Protein AF-A0A7S3UI29-F1 (afdb_monomer_lite)

pLDDT: mean 78.2, std 22.88, range [35.81, 97.69]

Secondary structure (DSSP, 8-state):
------------------------------------SS------TT-HHHHTT-SSTHHHHHHHHHHHHHT--GGG--HHHHHHHHHHHHHHHHTT--HHHHHHHHHHHHHHHHHHHHHHGGG--HHHHHHHHHHHHHHHHHHH-

Foldseek 3Di:
DDDDDDDDDDPPDDPPDDDDDDDDDPDPPDPPPPPPLDDPCPPLPPDPVLVVLAPDPCLSVLLRVLCSLLVPDPQLADPVLSSVSRNLVVVVVVVVDDPVRLSVLSNQLSVVSNVCCVVCVVPDGSNRSSVSSSVSSVVSVVVVD

Sequence (145 aa):
PHLTSVFATVVMGADFSTEADPQAVETPACPVTVARSGETHVAFADNLALAATAHEPNDFLLASKFCAAAGLAEHQVDADGIKQLLKCIKMLRLCRYTAEDIMSMLNHAVAYMRQTLVKCGPGMAAQECMNTAILLIFVAHSYTQ

Organism: Oxyrrhis marina (NCBI:txid2969)

Radius of gyration: 17.77 Å; chains: 1; bounding box: 36×52×51 Å

Structure (mmCIF, N/CA/C/O backbone):
data_AF-A0A7S3UI29-F1
#
_entry.id   AF-A0A7S3UI29-F1
#
loop_
_atom_site.group_PDB
_atom_site.id
_atom_site.type_symbol
_atom_site.label_atom_id
_atom_site.label_alt_id
_atom_site.label_comp_id
_atom_site.label_asym_id
_atom_site.label_entity_id
_atom_site.label_seq_id
_atom_site.pdbx_PDB_ins_code
_atom_site.Cartn_x
_atom_site.Cartn_y
_atom_site.Cartn_z
_atom_site.occupancy
_atom_site.B_iso_or_equiv
_atom_site.auth_seq_id
_atom_site.auth_comp_id
_atom_site.auth_asym_id
_atom_site.auth_atom_id
_atom_site.pdbx_PDB_model_num
ATOM 1 N N . PRO A 1 1 ? 5.219 -37.581 -18.366 1.00 42.31 1 PRO A N 1
ATOM 2 C CA . PRO A 1 1 ? 5.999 -37.239 -17.153 1.00 42.31 1 PRO A CA 1
ATOM 3 C C . PRO A 1 1 ? 5.417 -35.986 -16.480 1.00 42.31 1 PRO A C 1
ATOM 5 O O . PRO A 1 1 ? 5.713 -34.862 -16.867 1.00 42.31 1 PRO A O 1
ATOM 8 N N . HIS A 1 2 ? 4.490 -36.223 -15.552 1.00 39.44 2 HIS A N 1
ATOM 9 C CA . HIS A 1 2 ? 3.767 -35.214 -14.783 1.00 39.44 2 HIS A CA 1
ATOM 10 C C . HIS A 1 2 ? 4.662 -34.601 -13.700 1.00 39.44 2 HIS A C 1
ATOM 12 O O . HIS A 1 2 ? 5.254 -35.343 -12.923 1.00 39.44 2 HIS A O 1
ATOM 18 N N . LEU A 1 3 ? 4.699 -33.271 -13.605 1.00 41.25 3 LEU A N 1
ATOM 19 C CA . LEU A 1 3 ? 5.147 -32.562 -12.406 1.00 41.25 3 LEU A CA 1
ATOM 20 C C . LEU A 1 3 ? 4.090 -31.519 -12.041 1.00 41.25 3 LEU A C 1
ATOM 22 O O . LEU A 1 3 ? 4.030 -30.422 -12.586 1.00 41.25 3 LEU A O 1
ATOM 26 N N . THR A 1 4 ? 3.209 -31.928 -11.136 1.00 44.62 4 THR A N 1
ATOM 27 C CA . THR A 1 4 ? 2.335 -31.074 -10.335 1.00 44.62 4 THR A CA 1
ATOM 28 C C . THR A 1 4 ? 3.190 -30.305 -9.329 1.00 44.62 4 THR A C 1
ATOM 30 O O . THR A 1 4 ? 3.803 -3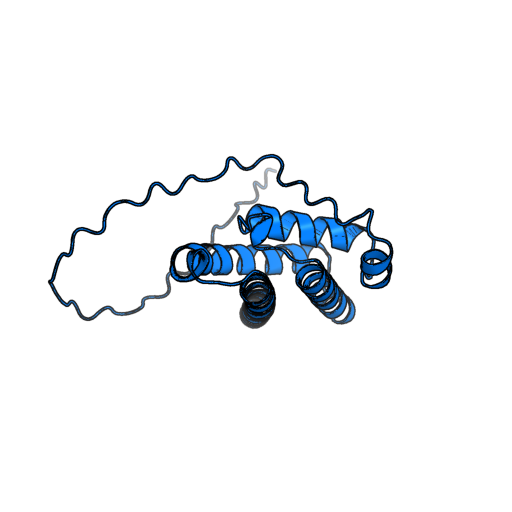0.914 -8.454 1.00 44.62 4 THR A O 1
ATOM 33 N N . SER A 1 5 ? 3.238 -28.979 -9.464 1.00 43.94 5 SER A N 1
ATOM 34 C CA . SER A 1 5 ? 3.852 -28.086 -8.480 1.00 43.94 5 SER A CA 1
ATOM 35 C C . SER A 1 5 ? 2.897 -27.901 -7.301 1.00 43.94 5 SER A C 1
ATOM 37 O O . SER A 1 5 ? 1.762 -27.452 -7.468 1.00 43.94 5 SER A O 1
ATOM 39 N N . VAL A 1 6 ? 3.349 -28.316 -6.122 1.00 47.16 6 VAL A N 1
ATOM 40 C CA . VAL A 1 6 ? 2.644 -28.206 -4.846 1.00 47.16 6 VAL A CA 1
ATOM 41 C C . VAL A 1 6 ? 2.882 -26.801 -4.294 1.00 47.16 6 VAL A C 1
ATOM 43 O O . VAL A 1 6 ? 4.013 -26.433 -3.993 1.00 47.16 6 VAL A O 1
ATOM 46 N N . PHE A 1 7 ? 1.809 -26.024 -4.145 1.00 38.03 7 PHE A N 1
ATOM 47 C CA . PHE A 1 7 ? 1.806 -24.808 -3.334 1.00 38.03 7 PHE A CA 1
ATOM 48 C C . PHE A 1 7 ? 2.010 -25.197 -1.865 1.00 38.03 7 PHE A C 1
ATOM 50 O O . PHE A 1 7 ? 1.138 -25.812 -1.252 1.00 38.03 7 PHE A O 1
ATOM 57 N N . ALA A 1 8 ? 3.162 -24.845 -1.299 1.00 38.50 8 ALA A N 1
ATOM 58 C CA . ALA A 1 8 ? 3.413 -24.954 0.129 1.00 38.50 8 ALA A CA 1
ATOM 59 C C . ALA A 1 8 ? 2.917 -23.674 0.816 1.00 38.50 8 ALA A C 1
ATOM 61 O O . ALA A 1 8 ? 3.512 -22.606 0.692 1.00 38.50 8 ALA A O 1
ATOM 62 N N . THR A 1 9 ? 1.802 -23.779 1.536 1.00 42.53 9 THR A N 1
ATOM 63 C CA . THR A 1 9 ? 1.361 -22.765 2.494 1.00 42.53 9 THR A CA 1
ATOM 64 C C . THR A 1 9 ? 2.275 -22.833 3.716 1.00 42.53 9 THR A C 1
ATOM 66 O O . THR A 1 9 ? 2.132 -23.721 4.552 1.00 42.53 9 THR A O 1
ATOM 69 N N . VAL A 1 10 ? 3.225 -21.905 3.828 1.00 41.97 10 VAL A N 1
ATOM 70 C CA . VAL A 1 10 ? 3.995 -21.712 5.063 1.00 41.97 10 VAL A CA 1
ATOM 71 C C . VAL A 1 10 ? 3.173 -20.826 5.997 1.00 41.97 10 VAL A C 1
ATOM 73 O O . VAL A 1 10 ? 3.179 -19.602 5.897 1.00 41.97 10 VAL A O 1
ATOM 76 N N . VAL A 1 11 ? 2.434 -21.465 6.904 1.00 43.53 11 VAL A N 1
ATOM 77 C CA . VAL A 1 11 ? 1.957 -20.836 8.138 1.00 43.53 11 VAL A CA 1
ATOM 78 C C . VAL A 1 11 ? 3.120 -20.909 9.126 1.00 43.53 11 VAL A C 1
ATOM 80 O O . VAL A 1 11 ? 3.337 -21.946 9.748 1.00 43.53 11 VAL A O 1
ATOM 83 N N . MET A 1 12 ? 3.908 -19.839 9.247 1.00 41.28 12 MET A N 1
ATOM 84 C CA . MET A 1 12 ? 4.799 -19.694 10.399 1.00 41.28 12 MET A CA 1
ATOM 85 C C . MET A 1 12 ? 3.942 -19.356 11.619 1.00 41.28 12 MET A C 1
ATOM 87 O O . MET A 1 12 ? 3.498 -18.222 11.793 1.00 41.28 12 MET A O 1
ATOM 91 N N . GLY A 1 13 ? 3.687 -20.374 12.441 1.00 37.44 13 GLY A N 1
ATOM 92 C CA . GLY A 1 13 ? 3.272 -20.197 13.824 1.00 37.44 13 GLY A CA 1
ATOM 93 C C . GLY A 1 13 ? 4.438 -19.610 14.611 1.00 37.44 13 GLY A C 1
ATOM 94 O O . GLY A 1 13 ? 5.470 -20.255 14.771 1.00 37.44 13 GLY A O 1
ATOM 95 N N . ALA A 1 14 ? 4.288 -18.367 15.057 1.00 42.44 14 ALA A N 1
ATOM 96 C CA . ALA A 1 14 ? 5.113 -17.822 16.119 1.00 42.44 14 ALA A CA 1
ATOM 97 C C . ALA A 1 14 ? 4.481 -18.256 17.446 1.00 42.44 14 ALA A C 1
ATOM 99 O O . ALA A 1 14 ? 3.420 -17.755 17.823 1.00 42.44 14 ALA A O 1
ATOM 100 N N . ASP A 1 15 ? 5.122 -19.208 18.121 1.00 37.75 15 ASP A N 1
ATOM 101 C CA . ASP A 1 15 ? 4.802 -19.604 19.489 1.00 37.75 15 ASP A CA 1
ATOM 102 C C . ASP A 1 15 ? 5.112 -18.435 20.431 1.00 37.75 15 ASP A C 1
ATOM 104 O O . ASP A 1 15 ? 6.235 -18.247 20.900 1.00 37.75 15 ASP A O 1
ATOM 108 N N . PHE A 1 16 ? 4.100 -17.606 20.680 1.00 38.97 16 PHE A N 1
ATOM 109 C CA . PHE A 1 16 ? 4.112 -16.630 21.759 1.00 38.97 16 PHE A CA 1
ATOM 110 C C . PHE A 1 16 ? 3.535 -17.311 23.004 1.00 38.97 16 PHE A C 1
ATOM 112 O O . PHE A 1 16 ? 2.317 -17.394 23.180 1.00 38.97 16 PHE A O 1
ATOM 119 N N . SER A 1 17 ? 4.421 -17.859 23.841 1.00 40.66 17 SER A N 1
ATOM 120 C CA . SER A 1 17 ? 4.074 -18.456 25.133 1.00 40.66 17 SER A CA 1
ATOM 121 C C . SER A 1 17 ? 3.204 -17.497 25.942 1.00 40.66 17 SER A C 1
ATOM 123 O O . SER A 1 17 ? 3.646 -16.429 26.358 1.00 40.66 17 SER A O 1
ATOM 125 N N . THR A 1 18 ? 1.945 -17.884 26.127 1.00 40.94 18 THR A N 1
ATOM 126 C CA . THR A 1 18 ? 0.947 -17.135 26.887 1.00 40.94 18 THR A CA 1
ATOM 127 C C . THR A 1 18 ? 0.897 -17.735 28.291 1.00 40.94 18 THR A C 1
ATOM 129 O O . THR A 1 18 ? 0.425 -18.859 28.461 1.00 40.94 18 THR A O 1
ATOM 132 N N . GLU A 1 19 ? 1.411 -17.020 29.295 1.00 47.53 19 GLU A N 1
ATOM 133 C CA . GLU A 1 19 ? 1.024 -17.280 30.685 1.00 47.53 19 GLU A CA 1
ATOM 134 C C . GLU A 1 19 ? -0.473 -16.974 30.820 1.00 47.53 19 GLU A C 1
ATOM 136 O O . GLU A 1 19 ? -0.955 -15.917 30.414 1.00 47.53 19 GLU A O 1
ATOM 141 N N . ALA A 1 20 ? -1.214 -17.966 31.305 1.00 45.88 20 ALA A N 1
ATOM 142 C CA . ALA A 1 20 ? -2.663 -17.963 31.375 1.00 45.88 20 ALA A CA 1
ATOM 143 C C . ALA A 1 20 ? -3.161 -17.107 32.548 1.00 45.88 20 ALA A C 1
ATOM 145 O O . ALA A 1 20 ? -2.876 -17.418 33.702 1.00 45.88 20 ALA A O 1
ATOM 146 N N . ASP A 1 21 ? -3.974 -16.095 32.245 1.00 50.94 21 ASP A N 1
ATOM 147 C CA . ASP A 1 21 ? -4.808 -15.385 33.218 1.00 50.94 21 ASP A CA 1
ATOM 148 C C . ASP A 1 21 ? -6.293 -15.698 32.924 1.00 50.94 21 ASP A C 1
ATOM 150 O O . ASP A 1 21 ? -6.770 -15.407 31.819 1.00 50.94 21 ASP A O 1
ATOM 154 N N . PRO A 1 22 ? -7.045 -16.358 33.831 1.00 60.56 22 PRO A N 1
ATOM 155 C CA . PRO A 1 22 ? -8.418 -16.767 33.579 1.00 60.56 22 PRO A CA 1
ATOM 156 C C . PRO A 1 22 ? -9.406 -15.707 34.084 1.00 60.56 22 PRO A C 1
ATOM 158 O O . PRO A 1 22 ? -9.969 -15.806 35.176 1.00 60.56 22 PRO A O 1
ATOM 161 N N . GLN A 1 23 ? -9.688 -14.715 33.244 1.00 45.62 23 GLN A N 1
ATOM 162 C CA . GLN A 1 23 ? -10.901 -13.899 33.342 1.00 45.62 23 GLN A CA 1
ATOM 163 C C . GLN A 1 23 ? -11.530 -13.812 31.948 1.00 45.62 23 GLN A C 1
ATOM 165 O O . GLN A 1 23 ? -11.183 -12.970 31.123 1.00 45.62 23 GLN A O 1
ATOM 170 N N . ALA A 1 24 ? -12.447 -14.742 31.679 1.00 47.94 24 ALA A N 1
ATOM 171 C CA . ALA A 1 24 ? -13.279 -14.753 30.487 1.00 47.94 24 ALA A CA 1
ATOM 172 C C . ALA A 1 24 ? -14.239 -13.553 30.516 1.00 47.94 24 ALA A C 1
ATOM 174 O O . ALA A 1 24 ? -15.336 -13.626 31.065 1.00 47.94 24 ALA A O 1
ATOM 175 N N . VAL A 1 25 ? -13.809 -12.438 29.928 1.00 55.88 25 VAL A N 1
ATOM 176 C CA . VAL A 1 25 ? -14.707 -11.367 29.495 1.00 55.88 25 VAL A CA 1
ATOM 177 C C . VAL A 1 25 ? -15.224 -11.767 28.120 1.00 55.88 25 VAL A C 1
ATOM 179 O O . VAL A 1 25 ? -14.474 -11.766 27.142 1.00 55.88 25 VAL A O 1
ATOM 182 N N . GLU A 1 26 ? -16.501 -12.147 28.058 1.00 46.00 26 GLU A N 1
ATOM 183 C CA . GLU A 1 26 ? -17.238 -12.307 26.806 1.00 46.00 26 GLU A CA 1
ATOM 184 C C . GLU A 1 26 ? -17.121 -11.003 26.011 1.00 46.00 26 GLU A C 1
ATOM 186 O O . GLU A 1 26 ? -17.729 -9.980 26.328 1.00 46.00 26 GLU A O 1
ATOM 191 N N . THR A 1 27 ? -16.265 -11.021 24.995 1.00 51.34 27 THR A N 1
ATOM 192 C CA . THR A 1 27 ? -16.125 -9.915 24.059 1.00 51.34 27 THR A CA 1
ATOM 193 C C . THR A 1 27 ? -17.329 -9.972 23.122 1.00 51.34 27 THR A C 1
ATOM 195 O O . THR A 1 27 ? -17.573 -11.019 22.516 1.00 51.34 27 THR A O 1
ATOM 198 N N . PRO A 1 28 ? -18.115 -8.889 22.988 1.00 45.84 28 PRO A N 1
ATOM 199 C CA . PRO A 1 28 ? -19.214 -8.870 22.041 1.00 45.84 28 PRO A CA 1
ATOM 200 C C . PRO A 1 28 ? -18.630 -9.069 20.646 1.00 45.84 28 PRO A C 1
ATOM 202 O O . PRO A 1 28 ? -17.738 -8.332 20.223 1.00 45.84 28 PRO A O 1
ATOM 205 N N . ALA A 1 29 ? -19.118 -10.097 19.954 1.00 43.44 29 ALA A N 1
ATOM 206 C CA . ALA A 1 29 ? -18.797 -10.369 18.567 1.00 43.44 29 ALA A CA 1
ATOM 207 C C . ALA A 1 29 ? -19.176 -9.140 17.733 1.00 43.44 29 ALA A C 1
ATOM 209 O O . ALA A 1 29 ? -20.326 -8.974 17.329 1.00 43.44 29 ALA A O 1
ATOM 210 N N . CYS A 1 30 ? -18.210 -8.248 17.502 1.00 35.81 30 CYS A N 1
ATOM 211 C CA . CYS A 1 30 ? -18.352 -7.216 16.494 1.00 35.81 30 CYS A CA 1
ATOM 212 C C . CYS A 1 30 ? -18.624 -7.941 15.174 1.00 35.81 30 CYS A C 1
ATOM 214 O O . CYS A 1 30 ? -17.829 -8.810 14.795 1.00 35.81 30 CYS A O 1
ATOM 216 N N . PRO A 1 31 ? -19.721 -7.624 14.467 1.00 41.16 31 PRO A N 1
ATOM 217 C CA . PRO A 1 31 ? -19.909 -8.119 13.122 1.00 41.16 31 PRO A CA 1
ATOM 218 C C . PRO A 1 31 ? -18.786 -7.514 12.284 1.00 41.16 31 PRO A C 1
ATOM 220 O O . PRO A 1 31 ? -18.836 -6.353 11.880 1.00 41.16 31 PRO A O 1
ATOM 223 N N . VAL A 1 32 ? -17.729 -8.295 12.062 1.00 47.91 32 VAL A N 1
ATOM 224 C CA . VAL A 1 32 ? -16.744 -8.007 11.030 1.00 47.91 32 VAL A CA 1
ATOM 225 C C . VAL A 1 32 ? -17.507 -8.171 9.728 1.00 47.91 32 VAL A C 1
ATOM 227 O O . VAL A 1 32 ? -17.617 -9.267 9.178 1.00 47.91 32 VAL A O 1
ATOM 230 N N . THR A 1 33 ? -18.106 -7.077 9.267 1.00 43.03 33 THR A N 1
ATOM 231 C CA . THR A 1 33 ? -18.593 -6.950 7.903 1.00 43.03 33 THR A CA 1
ATOM 232 C C . THR A 1 33 ? -17.354 -7.046 7.030 1.00 43.03 33 THR A C 1
ATOM 234 O O . THR A 1 33 ? -16.683 -6.055 6.756 1.00 43.03 33 THR A O 1
ATOM 237 N N . VAL A 1 34 ? -16.992 -8.276 6.667 1.00 46.38 34 VAL A N 1
ATOM 238 C CA . VAL A 1 34 ? -16.019 -8.557 5.622 1.00 46.38 34 VAL A CA 1
ATOM 239 C C . VAL A 1 34 ? -16.628 -7.949 4.368 1.00 46.38 34 VAL A C 1
ATOM 241 O O . VAL A 1 34 ? -17.508 -8.546 3.747 1.00 46.38 34 VAL A O 1
ATOM 244 N N . ALA A 1 35 ? -16.236 -6.711 4.062 1.00 40.97 35 ALA A N 1
ATOM 245 C CA . ALA A 1 35 ? -16.589 -6.058 2.819 1.00 40.97 35 ALA A CA 1
ATOM 246 C C . ALA A 1 35 ? -16.240 -7.047 1.706 1.00 40.97 35 ALA A C 1
ATOM 248 O O . ALA A 1 35 ? -15.104 -7.526 1.620 1.00 40.97 35 ALA A O 1
ATOM 249 N N . ARG A 1 36 ? -17.260 -7.457 0.945 1.00 42.78 36 ARG A N 1
ATOM 250 C CA . ARG A 1 36 ? -17.093 -8.382 -0.172 1.00 42.78 36 ARG A CA 1
ATOM 251 C C . ARG A 1 36 ? -15.967 -7.838 -1.042 1.00 42.78 36 ARG A C 1
ATOM 253 O O . ARG A 1 36 ? -16.029 -6.705 -1.497 1.00 42.78 36 ARG A O 1
ATOM 260 N N . SER A 1 37 ? -14.932 -8.655 -1.211 1.00 42.50 37 SER A N 1
ATOM 261 C CA . SER A 1 37 ? -13.820 -8.408 -2.119 1.00 42.50 37 SER A CA 1
ATOM 262 C C . SER A 1 37 ? -14.387 -8.224 -3.524 1.00 42.50 37 SER A C 1
ATOM 264 O O . SER A 1 37 ? -14.788 -9.183 -4.177 1.00 42.50 37 SER A O 1
ATOM 266 N N . GLY A 1 38 ? -14.521 -6.973 -3.935 1.00 41.59 38 GLY A N 1
ATOM 267 C CA . GLY A 1 38 ? -15.100 -6.600 -5.210 1.00 41.59 38 GLY A CA 1
ATOM 268 C C . GLY A 1 38 ? -15.412 -5.118 -5.176 1.00 41.59 38 GLY A C 1
ATOM 269 O O . GLY A 1 38 ? -16.394 -4.721 -4.571 1.00 41.59 38 GLY A O 1
ATOM 270 N N . GLU A 1 39 ? -14.561 -4.327 -5.825 1.00 41.31 39 GLU A N 1
ATOM 271 C CA . GLU A 1 39 ? -14.843 -2.935 -6.202 1.00 41.31 39 GLU A CA 1
ATOM 272 C C . GLU A 1 39 ? -14.653 -1.854 -5.122 1.00 41.31 39 GLU A C 1
ATOM 274 O O . GLU A 1 39 ? -15.454 -0.938 -5.004 1.00 41.31 39 GLU A O 1
ATOM 279 N N . THR A 1 40 ? -13.518 -1.838 -4.418 1.00 45.00 40 THR A N 1
ATOM 280 C CA . THR A 1 40 ? -12.934 -0.551 -3.979 1.00 45.00 40 THR A CA 1
ATOM 281 C C . THR A 1 40 ? -11.899 -0.107 -5.007 1.00 45.00 40 THR A C 1
ATOM 283 O O . THR A 1 40 ? -10.686 -0.160 -4.804 1.00 45.00 40 THR A O 1
ATOM 286 N N . HIS A 1 41 ? -12.394 0.287 -6.183 1.00 50.97 41 HIS A N 1
ATOM 287 C CA . HIS A 1 41 ? -11.583 0.935 -7.211 1.00 50.97 41 HIS A CA 1
ATOM 288 C C . HIS A 1 41 ? -11.302 2.369 -6.758 1.00 50.97 41 HIS A C 1
ATOM 290 O O . HIS A 1 41 ? -11.948 3.318 -7.193 1.00 50.97 41 HIS A O 1
ATOM 296 N N . VAL A 1 42 ? -10.337 2.545 -5.857 1.00 58.72 42 VAL A N 1
ATOM 297 C CA . VAL A 1 42 ? -9.838 3.887 -5.573 1.00 58.72 42 VAL A CA 1
ATOM 298 C C . VAL A 1 42 ? -9.064 4.328 -6.818 1.00 58.72 42 VAL A C 1
ATOM 300 O O . VAL A 1 42 ? -7.962 3.849 -7.099 1.00 58.72 42 VAL A O 1
ATOM 303 N N . ALA A 1 43 ? -9.705 5.142 -7.656 1.00 59.31 43 ALA A N 1
ATOM 304 C CA . ALA A 1 43 ? -9.175 5.573 -8.943 1.00 59.31 43 ALA A CA 1
ATOM 305 C C . ALA A 1 43 ? -8.056 6.609 -8.736 1.00 59.31 43 ALA A C 1
ATOM 307 O O . ALA A 1 43 ? -8.250 7.814 -8.854 1.00 59.31 43 ALA A O 1
ATOM 308 N N . PHE A 1 44 ? -6.858 6.133 -8.393 1.00 66.12 44 PHE A N 1
ATOM 309 C CA . PHE A 1 44 ? -5.673 6.980 -8.211 1.00 66.12 44 PHE A CA 1
ATOM 310 C C . PHE A 1 44 ? -5.057 7.453 -9.532 1.00 66.12 44 PHE A C 1
ATOM 312 O O . PHE A 1 44 ? -4.295 8.418 -9.546 1.00 66.12 44 PHE A O 1
ATOM 319 N N . ALA A 1 45 ? -5.353 6.744 -10.625 1.00 60.47 45 ALA A N 1
ATOM 320 C CA . ALA A 1 45 ? -4.691 6.910 -11.915 1.00 60.47 45 ALA A CA 1
ATOM 321 C C . ALA A 1 45 ? -4.961 8.278 -12.565 1.00 60.47 45 ALA A C 1
ATOM 323 O O . ALA A 1 45 ? -4.097 8.790 -13.271 1.00 60.47 45 ALA A O 1
ATOM 324 N N . ASP A 1 46 ? -6.107 8.899 -12.274 1.00 66.06 46 ASP A N 1
ATOM 325 C CA . ASP A 1 46 ? -6.486 10.190 -12.861 1.00 66.06 46 ASP A CA 1
ATOM 326 C C . ASP A 1 46 ? -5.811 11.386 -12.165 1.00 66.06 46 ASP A C 1
ATOM 328 O O . ASP A 1 46 ? -5.886 12.525 -12.634 1.00 66.06 46 ASP A O 1
ATOM 332 N N . ASN A 1 47 ? -5.110 11.159 -11.047 1.00 77.62 47 ASN A N 1
ATOM 333 C CA . ASN A 1 47 ? -4.438 12.226 -10.320 1.00 77.62 47 ASN A CA 1
ATOM 334 C C . ASN A 1 47 ? -3.029 12.472 -10.884 1.00 77.62 47 ASN A C 1
ATOM 336 O O . ASN A 1 47 ? -2.056 11.801 -10.529 1.00 77.62 47 ASN A O 1
ATOM 340 N N . LEU A 1 48 ? -2.911 13.497 -11.732 1.00 72.38 48 LEU A N 1
ATOM 341 C CA . LEU A 1 48 ? -1.658 13.884 -12.390 1.00 72.38 48 LEU A CA 1
ATOM 342 C C . LEU A 1 48 ? -0.498 14.126 -11.402 1.00 72.38 48 LEU A C 1
ATOM 344 O O . LEU A 1 48 ? 0.657 13.832 -11.712 1.00 72.38 48 LEU A O 1
ATOM 348 N N . ALA A 1 49 ? -0.784 14.622 -10.192 1.00 81.38 49 ALA A N 1
ATOM 349 C CA . ALA A 1 49 ? 0.244 14.851 -9.175 1.00 81.38 49 ALA A CA 1
ATOM 350 C C . ALA A 1 49 ? 0.784 13.536 -8.581 1.00 81.38 49 ALA A C 1
ATOM 352 O O . ALA A 1 49 ? 1.965 13.448 -8.229 1.00 81.38 49 ALA A O 1
ATOM 353 N N . LEU A 1 50 ? -0.054 12.497 -8.505 1.00 83.81 50 LEU A N 1
ATOM 354 C CA . LEU A 1 50 ? 0.375 11.154 -8.114 1.00 83.81 50 LEU A CA 1
ATOM 355 C C . LEU A 1 50 ? 1.150 10.468 -9.243 1.00 83.81 50 LEU A C 1
ATOM 357 O O . LEU A 1 50 ? 2.128 9.775 -8.957 1.00 83.81 50 LEU A O 1
ATOM 361 N N . ALA A 1 51 ? 0.785 10.710 -10.508 1.00 82.62 51 ALA A N 1
ATOM 362 C CA . ALA A 1 51 ? 1.468 10.146 -11.681 1.00 82.62 51 ALA A CA 1
ATOM 363 C C . ALA A 1 51 ? 2.974 10.452 -11.693 1.00 82.62 51 ALA A C 1
ATOM 365 O O . ALA A 1 51 ? 3.777 9.565 -11.965 1.00 82.62 51 ALA A O 1
ATOM 366 N N . ALA A 1 52 ? 3.372 11.664 -11.292 1.00 88.62 52 ALA A N 1
ATOM 367 C CA . ALA A 1 52 ? 4.783 12.051 -11.178 1.00 88.62 52 ALA A CA 1
ATOM 368 C C . ALA A 1 52 ? 5.564 11.287 -10.083 1.00 88.62 52 ALA A C 1
ATOM 370 O O . ALA A 1 52 ? 6.797 11.314 -10.051 1.00 88.62 52 ALA A O 1
ATOM 371 N N . THR A 1 53 ? 4.859 10.636 -9.155 1.00 90.31 53 THR A N 1
ATOM 372 C CA . THR A 1 53 ? 5.459 9.925 -8.017 1.00 90.31 53 THR A CA 1
ATOM 373 C C . THR A 1 53 ? 5.733 8.454 -8.333 1.00 90.31 53 THR A C 1
ATOM 375 O O . THR A 1 53 ? 6.706 7.899 -7.814 1.00 90.31 53 THR A O 1
ATOM 378 N N . ALA A 1 54 ? 4.924 7.841 -9.199 1.00 90.69 54 ALA A N 1
ATOM 379 C CA . ALA A 1 54 ? 5.121 6.471 -9.660 1.00 90.69 54 ALA A CA 1
ATOM 380 C C . ALA A 1 54 ? 6.412 6.332 -10.488 1.00 90.69 54 ALA A C 1
ATOM 382 O O . ALA A 1 54 ? 6.857 7.277 -11.145 1.00 90.69 54 ALA A O 1
ATOM 383 N N . HIS A 1 55 ? 7.045 5.160 -10.433 1.00 92.25 55 HIS A N 1
ATOM 384 C CA . HIS A 1 55 ? 8.172 4.833 -11.309 1.00 92.25 55 HIS A CA 1
ATOM 385 C C . HIS A 1 55 ? 7.677 4.246 -12.632 1.00 92.25 55 HIS A C 1
ATOM 387 O O . HIS A 1 55 ? 8.172 4.612 -13.695 1.00 92.25 55 HIS A O 1
ATOM 393 N N . GLU A 1 56 ? 6.673 3.375 -12.551 1.00 92.50 56 GLU A N 1
ATOM 394 C CA . GLU A 1 56 ? 6.003 2.748 -13.686 1.00 92.50 56 GLU A CA 1
ATOM 395 C C . GLU A 1 56 ? 4.476 2.856 -13.547 1.00 92.50 56 GLU A C 1
ATOM 397 O O . GLU A 1 56 ? 3.960 2.871 -12.428 1.00 92.50 56 GLU A O 1
ATOM 402 N N . PRO A 1 57 ? 3.713 2.830 -14.657 1.00 89.00 57 PRO A N 1
ATOM 403 C CA . PRO A 1 57 ? 2.247 2.828 -14.606 1.00 89.00 57 PRO A CA 1
ATOM 404 C C . PRO A 1 57 ? 1.666 1.677 -13.771 1.00 89.00 57 PRO A C 1
ATOM 406 O O . PRO A 1 57 ? 0.624 1.825 -13.136 1.00 89.00 57 PRO A O 1
ATOM 409 N N . ASN A 1 58 ? 2.363 0.536 -13.730 1.00 92.56 58 ASN A N 1
ATOM 410 C CA . ASN A 1 58 ? 1.951 -0.637 -12.961 1.00 92.56 58 ASN A CA 1
ATOM 411 C C . ASN A 1 58 ? 2.014 -0.416 -11.433 1.00 92.56 58 ASN A C 1
ATOM 413 O O . ASN A 1 58 ? 1.393 -1.161 -10.678 1.00 92.56 58 ASN A O 1
ATOM 417 N N . ASP A 1 59 ? 2.707 0.621 -10.952 1.00 94.06 59 ASP A N 1
ATOM 418 C CA . ASP A 1 59 ? 2.802 0.918 -9.514 1.00 94.06 59 ASP A CA 1
ATOM 419 C C . ASP A 1 59 ? 1.449 1.312 -8.923 1.00 94.06 59 ASP A C 1
ATOM 421 O O . ASP A 1 59 ? 1.140 0.960 -7.785 1.00 94.06 59 ASP A O 1
ATOM 425 N N . PHE A 1 60 ? 0.603 1.970 -9.719 1.00 92.94 60 PHE A N 1
ATOM 426 C CA . PHE A 1 60 ? -0.775 2.270 -9.335 1.00 92.94 60 PHE A CA 1
ATOM 427 C C . PHE A 1 60 ? -1.602 1.008 -9.137 1.00 92.94 60 PHE A C 1
ATOM 429 O O . PHE A 1 60 ? -2.397 0.933 -8.201 1.00 92.94 60 PHE A O 1
ATOM 436 N N . LEU A 1 61 ? -1.393 0.001 -9.989 1.00 93.12 61 LEU A N 1
ATOM 437 C CA . LEU A 1 61 ? -2.078 -1.278 -9.862 1.00 93.12 61 LEU A CA 1
ATOM 438 C C . LEU A 1 61 ? -1.617 -2.019 -8.604 1.00 93.12 61 LEU A C 1
ATOM 440 O O . LEU A 1 61 ? -2.451 -2.579 -7.897 1.00 93.12 61 LEU A O 1
ATOM 444 N N . LEU A 1 62 ? -0.317 -1.997 -8.297 1.00 94.94 62 LEU A N 1
ATOM 445 C CA . LEU A 1 62 ? 0.222 -2.579 -7.064 1.00 94.94 62 LEU A CA 1
ATOM 446 C C . LEU A 1 62 ? -0.337 -1.882 -5.816 1.00 94.94 62 LEU A C 1
ATOM 448 O O . LEU A 1 62 ? -0.816 -2.560 -4.908 1.00 94.94 62 LEU A O 1
ATOM 452 N N . ALA A 1 63 ? -0.342 -0.546 -5.794 1.00 95.00 63 ALA A N 1
ATOM 453 C CA . ALA A 1 63 ? -0.896 0.238 -4.690 1.00 95.00 63 ALA A CA 1
ATOM 454 C C . ALA A 1 63 ? -2.402 -0.017 -4.502 1.00 95.00 63 ALA A C 1
ATOM 456 O O . ALA A 1 63 ? -2.852 -0.280 -3.388 1.00 95.00 63 ALA A O 1
ATOM 457 N N . SER A 1 64 ? -3.176 -0.015 -5.592 1.00 93.12 64 SER A N 1
ATOM 458 C CA . SER A 1 64 ? -4.615 -0.300 -5.561 1.00 93.12 64 SER A CA 1
ATOM 459 C C . SER A 1 64 ? -4.908 -1.714 -5.052 1.00 93.12 64 SER A C 1
ATOM 461 O O . SER A 1 64 ? -5.723 -1.883 -4.142 1.00 93.12 64 SER A O 1
ATOM 463 N N . LYS A 1 65 ? -4.192 -2.727 -5.564 1.00 94.25 65 LYS A N 1
ATOM 464 C CA . LYS A 1 65 ? -4.313 -4.115 -5.094 1.00 94.25 65 LYS A CA 1
ATOM 465 C C . LYS A 1 65 ? -3.977 -4.244 -3.613 1.00 94.25 65 LYS A C 1
ATOM 467 O O . LYS A 1 65 ? -4.691 -4.944 -2.903 1.00 94.25 65 LYS A O 1
ATOM 472 N N . PHE A 1 66 ? -2.931 -3.564 -3.149 1.00 96.00 66 PHE A N 1
ATOM 473 C CA . PHE A 1 66 ? -2.562 -3.553 -1.738 1.00 96.00 66 PHE A CA 1
ATOM 474 C C . PHE A 1 66 ? -3.680 -2.970 -0.865 1.00 96.00 66 PHE A C 1
ATOM 476 O O . PHE A 1 66 ? -4.102 -3.631 0.081 1.00 96.00 66 PHE A O 1
ATOM 483 N N . CYS A 1 67 ? -4.212 -1.787 -1.199 1.00 95.38 67 CYS A N 1
ATOM 484 C CA . CYS A 1 67 ? -5.291 -1.164 -0.425 1.00 95.38 67 CYS A CA 1
ATOM 485 C C . CYS A 1 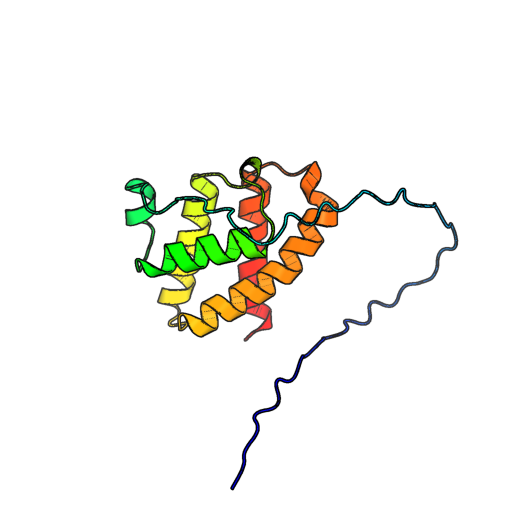67 ? -6.545 -2.048 -0.367 1.00 95.38 67 CYS A C 1
ATOM 487 O O . CYS A 1 67 ? -7.108 -2.253 0.711 1.00 95.38 67 CYS A O 1
ATOM 489 N N . ALA A 1 68 ? -6.936 -2.622 -1.507 1.00 94.00 68 ALA A N 1
ATOM 490 C CA . ALA A 1 68 ? -8.077 -3.527 -1.589 1.00 94.00 68 ALA A CA 1
ATOM 491 C C . ALA A 1 68 ? -7.858 -4.810 -0.766 1.00 94.00 68 ALA A C 1
ATOM 493 O O . ALA A 1 68 ? -8.738 -5.224 -0.014 1.00 94.00 68 ALA A O 1
ATOM 494 N N . ALA A 1 69 ? -6.677 -5.427 -0.862 1.00 95.38 69 ALA A N 1
ATOM 495 C CA . ALA A 1 69 ? -6.353 -6.658 -0.141 1.00 95.38 69 ALA A CA 1
ATOM 496 C C . ALA A 1 69 ? -6.201 -6.441 1.375 1.00 95.38 69 ALA A C 1
ATOM 498 O O . ALA A 1 69 ? -6.594 -7.301 2.167 1.00 95.38 69 ALA A O 1
ATOM 499 N N . ALA A 1 70 ? -5.667 -5.287 1.784 1.00 95.88 70 ALA A N 1
ATOM 500 C CA . ALA A 1 70 ? -5.575 -4.875 3.183 1.00 95.88 70 ALA A CA 1
ATOM 501 C C . ALA A 1 70 ? -6.949 -4.582 3.808 1.00 95.88 70 ALA A C 1
ATOM 503 O O . ALA A 1 70 ? -7.065 -4.588 5.032 1.00 95.88 70 ALA A O 1
ATOM 504 N N . GLY A 1 71 ? -7.986 -4.368 2.989 1.00 94.12 71 GLY A N 1
ATOM 505 C CA . GLY A 1 71 ? -9.318 -3.988 3.457 1.00 94.12 71 GLY A CA 1
ATOM 506 C C . GLY A 1 71 ? -9.380 -2.542 3.946 1.00 94.12 71 GLY A C 1
ATOM 507 O O . GLY A 1 71 ? -10.160 -2.246 4.848 1.00 94.12 71 GLY A O 1
ATOM 508 N N . LEU A 1 72 ? -8.545 -1.659 3.385 1.00 93.12 72 LEU A N 1
ATOM 509 C CA . LEU A 1 72 ? -8.575 -0.235 3.707 1.00 93.12 72 LEU A CA 1
ATOM 510 C C . LEU A 1 72 ? -9.855 0.391 3.156 1.00 93.12 72 LEU A C 1
ATOM 512 O O . LEU A 1 72 ? -10.145 0.291 1.961 1.00 93.12 72 LEU A O 1
ATOM 516 N N . ALA A 1 73 ? -10.616 1.043 4.030 1.00 91.31 73 ALA A N 1
ATOM 517 C CA . ALA A 1 73 ? -11.783 1.812 3.626 1.00 91.31 73 ALA A CA 1
ATOM 518 C C . ALA A 1 73 ? -11.365 3.152 3.001 1.00 91.31 73 ALA A C 1
ATOM 520 O O . ALA A 1 73 ? -10.292 3.675 3.291 1.00 91.31 73 ALA A O 1
ATOM 521 N N . GLU A 1 74 ? -12.238 3.757 2.194 1.00 88.88 74 GLU A N 1
ATOM 522 C CA . GLU A 1 74 ? -11.943 5.027 1.507 1.00 88.88 74 GLU A CA 1
ATOM 523 C C . GLU A 1 74 ? -11.547 6.153 2.472 1.00 88.88 74 GLU A C 1
ATOM 525 O O . GLU A 1 74 ? -10.611 6.896 2.206 1.00 88.88 74 GLU A O 1
ATOM 530 N N . HIS A 1 75 ? -12.194 6.239 3.639 1.00 89.31 75 HIS A N 1
ATOM 531 C CA . HIS A 1 75 ? -11.873 7.245 4.658 1.00 89.31 75 HIS A CA 1
ATOM 532 C C . HIS A 1 75 ? -10.518 7.019 5.349 1.00 89.31 75 HIS A C 1
ATOM 534 O O . HIS A 1 75 ? -10.044 7.910 6.047 1.00 89.31 75 HIS A O 1
ATOM 540 N N . GLN A 1 76 ? -9.912 5.840 5.191 1.00 91.94 76 GLN A N 1
ATOM 541 C CA . GLN A 1 76 ? -8.599 5.499 5.747 1.00 91.94 76 GLN A CA 1
ATOM 542 C C . GLN A 1 76 ? -7.464 5.753 4.750 1.00 91.94 76 GLN A C 1
ATOM 544 O O . GLN A 1 76 ? -6.299 5.584 5.102 1.00 91.94 76 GLN A O 1
ATOM 549 N N . VAL A 1 77 ? -7.793 6.149 3.517 1.00 92.75 77 VAL A N 1
ATOM 550 C CA . VAL A 1 77 ? -6.836 6.353 2.433 1.00 92.75 77 VAL A CA 1
ATOM 551 C C . VAL A 1 77 ? -6.871 7.810 1.994 1.00 92.75 77 VAL A C 1
ATOM 553 O O . VAL A 1 77 ? -7.836 8.277 1.395 1.00 92.75 77 VAL A O 1
ATOM 556 N N . ASP A 1 78 ? -5.789 8.532 2.258 1.00 92.06 78 ASP A N 1
ATOM 557 C CA . ASP A 1 78 ? -5.595 9.911 1.827 1.00 92.06 78 ASP A CA 1
ATOM 558 C C . ASP A 1 78 ? -4.638 10.006 0.624 1.00 92.06 78 ASP A C 1
ATOM 560 O O . ASP A 1 78 ? -3.843 9.109 0.327 1.00 92.06 78 ASP A O 1
ATOM 564 N N . ALA A 1 79 ? -4.710 11.123 -0.105 1.00 91.19 79 ALA A N 1
ATOM 565 C CA . ALA A 1 79 ? -3.865 11.344 -1.279 1.00 91.19 79 ALA A CA 1
ATOM 566 C C . ALA A 1 79 ? -2.367 11.372 -0.919 1.00 91.19 79 ALA A C 1
ATOM 568 O O . ALA A 1 79 ? -1.536 10.856 -1.672 1.00 91.19 79 ALA A O 1
ATOM 569 N N . ASP A 1 80 ? -2.021 11.939 0.239 1.00 93.19 80 ASP A N 1
ATOM 570 C CA . ASP A 1 80 ? -0.642 12.002 0.720 1.00 93.19 80 ASP A CA 1
ATOM 571 C C . ASP A 1 80 ? -0.114 10.628 1.143 1.00 93.19 80 ASP A C 1
ATOM 573 O O . ASP A 1 80 ? 1.020 10.278 0.798 1.00 93.19 80 ASP A O 1
ATOM 577 N N . GLY A 1 81 ? -0.931 9.798 1.791 1.00 94.31 81 GLY A N 1
ATOM 578 C CA . GLY A 1 81 ? -0.575 8.419 2.100 1.00 94.31 81 GLY A CA 1
ATOM 579 C C . GLY A 1 81 ? -0.361 7.574 0.849 1.00 94.31 81 GLY A C 1
ATOM 580 O O . GLY A 1 81 ? 0.600 6.808 0.783 1.00 94.31 81 GLY A O 1
ATOM 581 N N . ILE A 1 82 ? -1.170 7.760 -0.197 1.00 94.12 82 ILE A N 1
ATOM 582 C CA . ILE A 1 82 ? -0.972 7.062 -1.479 1.00 94.12 82 ILE A CA 1
ATOM 583 C C . ILE A 1 82 ? 0.293 7.527 -2.182 1.00 94.12 82 ILE A C 1
ATOM 585 O O . ILE A 1 82 ? 1.066 6.707 -2.681 1.00 94.12 82 ILE A O 1
ATOM 589 N N . LYS A 1 83 ? 0.560 8.833 -2.176 1.00 94.75 83 LYS A N 1
ATOM 590 C CA . LYS A 1 83 ? 1.834 9.374 -2.655 1.00 94.75 83 LYS A CA 1
ATOM 591 C C . LYS A 1 83 ? 3.009 8.728 -1.920 1.00 94.75 83 LYS A C 1
ATOM 593 O O . LYS A 1 83 ? 4.013 8.380 -2.542 1.00 94.75 83 LYS A O 1
ATOM 598 N N . GLN A 1 84 ? 2.895 8.551 -0.609 1.00 95.69 84 GLN A N 1
ATOM 599 C CA . GLN A 1 84 ? 3.934 7.937 0.207 1.00 95.69 84 GLN A CA 1
ATOM 600 C C . GLN A 1 84 ? 4.073 6.425 -0.066 1.00 95.69 84 GLN A C 1
ATOM 602 O O . GLN A 1 84 ? 5.197 5.932 -0.177 1.00 95.69 84 GLN A O 1
ATOM 607 N N . LEU A 1 85 ? 2.968 5.711 -0.292 1.00 96.50 85 LEU A N 1
ATOM 608 C CA . LEU A 1 85 ? 2.968 4.311 -0.727 1.00 96.50 85 LEU A CA 1
ATOM 609 C C . LEU A 1 85 ? 3.645 4.140 -2.098 1.00 96.50 85 LEU A C 1
ATOM 611 O O . LEU A 1 85 ? 4.497 3.269 -2.262 1.00 96.50 85 LEU A O 1
ATOM 615 N N . LEU A 1 86 ? 3.352 5.013 -3.066 1.00 96.12 86 LEU A N 1
ATOM 616 C CA . LEU A 1 86 ? 4.011 5.005 -4.378 1.00 96.12 86 LEU A CA 1
ATOM 617 C C . LEU A 1 86 ? 5.517 5.275 -4.266 1.00 96.12 86 LEU A C 1
ATOM 619 O O . LEU A 1 86 ? 6.308 4.626 -4.949 1.00 96.12 86 LEU A O 1
ATOM 623 N N . LYS A 1 87 ? 5.945 6.177 -3.370 1.00 96.06 87 LYS A N 1
ATOM 624 C CA . LYS A 1 87 ? 7.376 6.370 -3.072 1.00 96.06 87 LYS A CA 1
ATOM 625 C C . LYS A 1 87 ? 8.014 5.118 -2.471 1.00 96.06 87 LYS A C 1
ATOM 627 O O . LYS A 1 87 ? 9.154 4.815 -2.811 1.00 96.06 87 LYS A O 1
ATOM 632 N N . CYS A 1 88 ? 7.300 4.402 -1.601 1.00 96.94 88 CYS A N 1
ATOM 633 C CA . CYS A 1 88 ? 7.764 3.137 -1.033 1.00 96.94 88 CYS A CA 1
ATOM 634 C C . CYS A 1 88 ? 7.974 2.084 -2.135 1.00 96.94 88 CYS A C 1
ATOM 636 O O . CYS A 1 88 ? 9.067 1.532 -2.248 1.00 96.94 88 CYS A O 1
ATOM 638 N N . ILE A 1 89 ? 6.993 1.899 -3.025 1.00 96.94 89 ILE A N 1
ATOM 639 C CA . ILE A 1 89 ? 7.104 0.994 -4.185 1.00 96.94 89 ILE A CA 1
ATOM 640 C C . ILE A 1 89 ? 8.267 1.411 -5.095 1.00 96.94 89 ILE A C 1
ATOM 642 O O . ILE A 1 89 ? 9.086 0.580 -5.488 1.00 96.94 89 ILE A O 1
ATOM 646 N N . LYS A 1 90 ? 8.394 2.710 -5.389 1.00 95.94 90 LYS A N 1
ATOM 647 C CA . LYS A 1 90 ? 9.509 3.254 -6.173 1.00 95.94 90 LYS A CA 1
ATOM 648 C C . LYS A 1 90 ? 10.863 2.948 -5.534 1.00 95.94 90 LYS A C 1
ATOM 650 O O . LYS A 1 90 ? 11.789 2.586 -6.252 1.00 95.94 90 LYS A O 1
ATOM 655 N N . MET A 1 91 ? 10.987 3.064 -4.213 1.00 96.19 91 MET A N 1
ATOM 656 C CA . MET A 1 91 ? 12.213 2.707 -3.493 1.00 96.19 91 MET A CA 1
ATOM 657 C C . MET A 1 91 ? 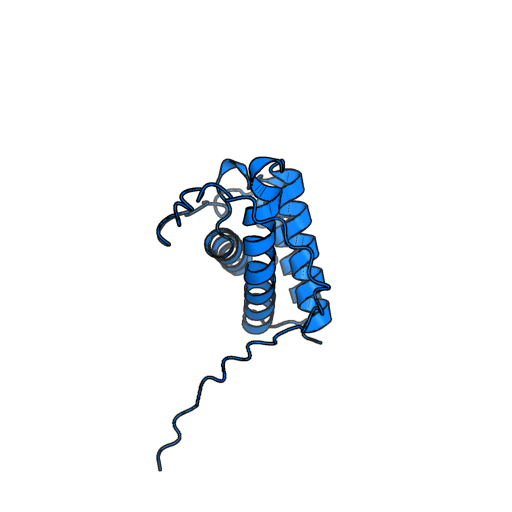12.553 1.221 -3.678 1.00 96.19 91 MET A C 1
ATOM 659 O O . MET A 1 91 ? 13.674 0.914 -4.077 1.00 96.19 91 MET A O 1
ATOM 663 N N . LEU A 1 92 ? 11.577 0.317 -3.527 1.00 95.81 92 LEU A N 1
ATOM 664 C CA . LEU A 1 92 ? 11.780 -1.121 -3.759 1.00 95.81 92 LEU A CA 1
ATOM 665 C C . LEU A 1 92 ? 12.243 -1.415 -5.197 1.00 95.81 92 LEU A C 1
ATOM 667 O O . LEU A 1 92 ? 13.147 -2.221 -5.415 1.00 95.81 92 LEU A O 1
ATOM 671 N N . ARG A 1 93 ? 11.703 -0.706 -6.192 1.00 95.38 93 ARG A N 1
ATOM 672 C CA . ARG A 1 93 ? 12.174 -0.834 -7.582 1.00 95.38 93 ARG A CA 1
ATOM 673 C C . ARG A 1 93 ? 13.606 -0.360 -7.778 1.00 95.38 93 ARG A C 1
ATOM 675 O O . ARG A 1 93 ? 14.362 -0.989 -8.517 1.00 95.38 93 ARG A O 1
ATOM 682 N N . LEU A 1 94 ? 14.005 0.724 -7.114 1.00 95.25 94 LEU A N 1
ATOM 683 C CA . LEU A 1 94 ? 15.392 1.199 -7.149 1.00 95.25 94 LEU A CA 1
ATOM 684 C C . LEU A 1 94 ? 16.353 0.191 -6.500 1.00 95.25 94 LEU A C 1
ATOM 686 O O . LEU A 1 94 ? 17.486 0.059 -6.962 1.00 95.25 94 LEU A O 1
ATOM 690 N N . CYS A 1 95 ? 15.88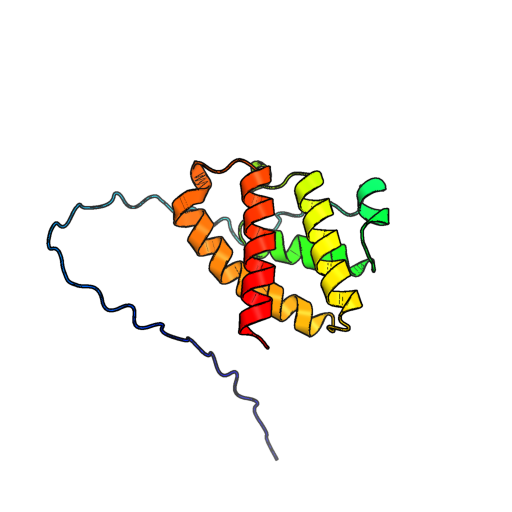0 -0.587 -5.523 1.00 95.12 95 CYS A N 1
ATOM 691 C CA . CYS A 1 95 ? 16.574 -1.755 -4.970 1.00 95.12 95 CYS A CA 1
ATOM 692 C C . CYS A 1 95 ? 16.561 -2.990 -5.895 1.00 95.12 95 CYS A C 1
ATOM 694 O O . CYS A 1 95 ? 17.045 -4.044 -5.495 1.00 95.12 95 CYS A O 1
ATOM 696 N N . ARG A 1 96 ? 16.064 -2.862 -7.135 1.00 95.75 96 ARG A N 1
ATOM 697 C CA . ARG A 1 96 ? 16.020 -3.907 -8.175 1.00 95.75 96 ARG A CA 1
ATOM 698 C C . ARG A 1 96 ? 15.098 -5.091 -7.872 1.00 95.75 96 ARG A C 1
ATOM 700 O O . ARG A 1 96 ? 15.254 -6.137 -8.495 1.00 95.75 96 ARG A O 1
ATOM 707 N N . TYR A 1 97 ? 14.107 -4.918 -6.998 1.00 95.75 97 TYR A N 1
ATOM 708 C CA . TYR A 1 97 ? 13.053 -5.918 -6.836 1.00 95.75 97 TYR A CA 1
ATOM 709 C C . TYR A 1 97 ? 12.171 -6.004 -8.080 1.00 95.75 97 TYR A C 1
ATOM 711 O O . TYR A 1 97 ? 11.804 -4.980 -8.669 1.00 95.75 97 TYR A O 1
ATOM 719 N N . THR A 1 98 ? 11.822 -7.228 -8.477 1.00 95.31 98 THR A N 1
ATOM 720 C CA . THR A 1 98 ? 10.863 -7.442 -9.564 1.00 95.31 98 THR A CA 1
ATOM 721 C C . THR A 1 98 ? 9.451 -7.075 -9.102 1.00 95.31 98 THR A C 1
ATOM 723 O O . THR A 1 98 ? 9.164 -7.007 -7.906 1.00 95.31 98 THR A O 1
ATOM 726 N N . ALA A 1 99 ? 8.529 -6.842 -10.039 1.00 94.50 99 ALA A N 1
ATOM 727 C CA . ALA A 1 99 ? 7.133 -6.576 -9.684 1.00 94.50 99 ALA A CA 1
ATOM 728 C C . ALA A 1 99 ? 6.490 -7.747 -8.911 1.00 94.50 99 ALA A C 1
ATOM 730 O O . ALA A 1 99 ? 5.625 -7.514 -8.067 1.00 94.50 99 ALA A O 1
ATOM 731 N N . GLU A 1 100 ? 6.923 -8.984 -9.178 1.00 95.06 100 GLU A N 1
ATOM 732 C CA . GLU A 1 100 ? 6.476 -10.189 -8.470 1.00 95.06 100 GLU A CA 1
ATOM 733 C C . GLU A 1 100 ? 6.975 -10.199 -7.021 1.00 95.06 100 GLU A C 1
ATOM 735 O O . GLU A 1 100 ? 6.173 -10.392 -6.106 1.00 95.06 100 GLU A O 1
ATOM 740 N N . ASP A 1 101 ? 8.256 -9.885 -6.797 1.00 95.62 101 ASP A N 1
ATOM 741 C CA . ASP A 1 101 ? 8.828 -9.779 -5.447 1.00 95.62 101 ASP A CA 1
ATOM 742 C C . ASP A 1 101 ? 8.140 -8.676 -4.638 1.00 95.62 101 ASP A C 1
ATOM 744 O O . ASP A 1 101 ? 7.757 -8.884 -3.487 1.00 95.62 101 ASP A O 1
ATOM 748 N N . ILE A 1 102 ? 7.921 -7.509 -5.257 1.00 96.81 102 ILE A N 1
ATOM 749 C CA . ILE A 1 102 ? 7.212 -6.393 -4.620 1.00 96.81 102 ILE A CA 1
ATOM 750 C C . ILE A 1 102 ? 5.791 -6.821 -4.250 1.00 96.81 102 ILE A C 1
ATOM 752 O O . ILE A 1 102 ? 5.354 -6.580 -3.127 1.00 96.81 102 ILE A O 1
ATOM 756 N N . MET A 1 103 ? 5.065 -7.480 -5.156 1.00 95.62 103 MET A N 1
ATOM 757 C CA . MET A 1 103 ? 3.718 -7.975 -4.865 1.00 95.62 103 MET A CA 1
ATOM 758 C C . MET A 1 103 ? 3.718 -8.999 -3.723 1.00 95.62 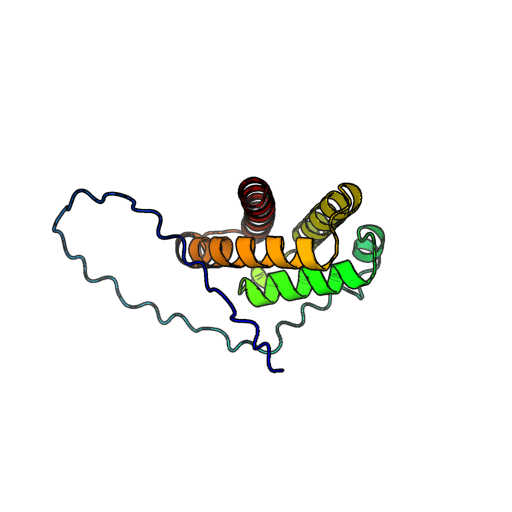103 MET A C 1
ATOM 760 O O . MET A 1 103 ? 2.822 -8.961 -2.880 1.00 95.62 103 MET A O 1
ATOM 764 N N . SER A 1 104 ? 4.726 -9.871 -3.657 1.00 95.50 104 SER A N 1
ATOM 765 C CA . SER A 1 104 ? 4.908 -10.811 -2.548 1.00 95.50 104 SER A CA 1
ATOM 766 C C . SER A 1 104 ? 5.091 -10.077 -1.211 1.00 95.50 104 SER A C 1
ATOM 768 O O . SER A 1 104 ? 4.351 -10.333 -0.258 1.00 95.50 104 SER A O 1
ATOM 770 N N . MET A 1 105 ? 5.979 -9.076 -1.153 1.00 96.38 105 MET A N 1
ATOM 771 C CA . MET A 1 105 ? 6.183 -8.242 0.044 1.00 96.38 105 MET A CA 1
ATOM 772 C C . MET A 1 105 ? 4.909 -7.496 0.462 1.00 96.38 105 MET A C 1
ATOM 774 O O . MET A 1 105 ? 4.558 -7.475 1.644 1.00 96.38 105 MET A O 1
ATOM 778 N N . LEU A 1 106 ? 4.180 -6.922 -0.50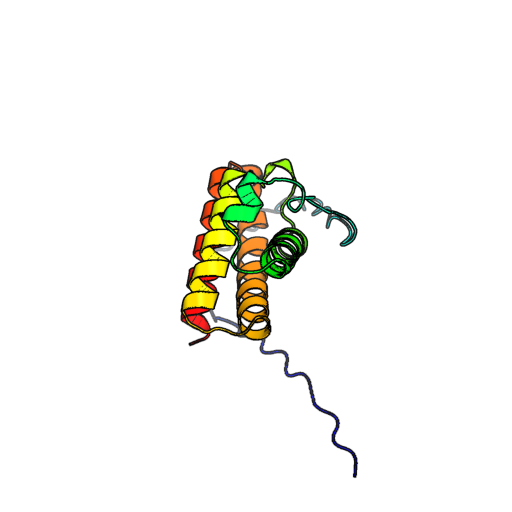2 1.00 96.88 106 LEU A N 1
ATOM 779 C CA . LEU A 1 106 ? 2.899 -6.257 -0.253 1.00 96.88 106 LEU A CA 1
ATOM 780 C C . LEU A 1 106 ? 1.862 -7.237 0.319 1.00 96.88 106 LEU A C 1
ATOM 782 O O . LEU A 1 106 ? 1.158 -6.886 1.263 1.00 96.88 106 LEU A O 1
ATOM 786 N N . ASN A 1 107 ? 1.797 -8.472 -0.184 1.00 95.69 107 ASN A N 1
ATOM 787 C CA . ASN A 1 107 ? 0.896 -9.502 0.341 1.00 95.69 107 ASN A CA 1
ATOM 788 C C . ASN A 1 107 ? 1.240 -9.912 1.783 1.00 95.69 107 ASN A C 1
ATOM 790 O O . ASN A 1 107 ? 0.333 -10.127 2.590 1.00 95.69 107 ASN A O 1
ATOM 794 N N . HIS A 1 108 ? 2.523 -9.975 2.147 1.00 95.31 108 HIS A N 1
ATOM 795 C CA . HIS A 1 108 ? 2.925 -10.182 3.542 1.00 95.31 108 HIS A CA 1
ATOM 796 C C . HIS A 1 108 ? 2.497 -9.007 4.430 1.00 95.31 108 HIS A C 1
ATOM 798 O O . HIS A 1 108 ? 1.897 -9.209 5.488 1.00 95.31 108 HIS A O 1
ATOM 804 N N . ALA A 1 109 ? 2.712 -7.775 3.967 1.00 97.44 109 ALA A N 1
ATOM 805 C CA . ALA A 1 109 ? 2.280 -6.578 4.680 1.00 97.44 109 ALA A CA 1
ATOM 806 C C . ALA A 1 109 ? 0.751 -6.505 4.851 1.00 97.44 109 ALA A C 1
ATOM 808 O O . ALA A 1 109 ? 0.279 -6.056 5.894 1.00 97.44 109 ALA A O 1
ATOM 809 N N . VAL A 1 110 ? -0.031 -7.005 3.885 1.00 97.69 110 VAL A N 1
ATOM 810 C CA . VAL A 1 110 ? -1.498 -7.130 3.993 1.00 97.69 110 VAL A CA 1
ATOM 811 C C . VAL A 1 110 ? -1.897 -7.988 5.193 1.00 97.69 110 VAL A C 1
ATOM 813 O O . VAL A 1 110 ? -2.824 -7.620 5.918 1.00 97.69 110 VAL A O 1
ATOM 816 N N . ALA A 1 111 ? -1.210 -9.108 5.437 1.00 95.75 111 ALA A N 1
ATOM 817 C CA . ALA A 1 111 ? -1.515 -9.972 6.576 1.00 95.75 111 ALA A CA 1
ATOM 818 C C . ALA A 1 111 ? -1.337 -9.227 7.909 1.00 95.75 111 ALA A C 1
ATOM 820 O O . ALA A 1 111 ? -2.218 -9.292 8.770 1.00 95.75 111 ALA A O 1
ATOM 821 N N . TYR A 1 112 ? -0.252 -8.460 8.045 1.00 96.06 112 TYR A N 1
ATOM 822 C CA . TYR A 1 112 ? -0.024 -7.621 9.222 1.00 96.06 112 TYR A CA 1
ATOM 823 C C . TYR A 1 112 ? -1.042 -6.483 9.319 1.00 96.06 112 TYR A C 1
ATOM 825 O O . TYR A 1 112 ? -1.609 -6.250 10.385 1.00 96.06 112 TYR A O 1
ATOM 833 N N . MET A 1 113 ? -1.334 -5.808 8.205 1.00 97.06 113 MET A N 1
ATOM 834 C CA . MET A 1 113 ? -2.224 -4.650 8.200 1.00 97.06 113 MET A CA 1
ATOM 835 C C . MET A 1 113 ? -3.648 -5.029 8.602 1.00 97.06 113 MET A C 1
ATOM 837 O O . MET A 1 113 ? -4.262 -4.333 9.405 1.00 97.06 113 MET A O 1
ATOM 841 N N . ARG A 1 114 ? -4.157 -6.174 8.131 1.00 96.69 114 ARG A N 1
ATOM 842 C CA . ARG A 1 114 ? -5.485 -6.670 8.524 1.00 96.69 114 ARG A CA 1
ATOM 843 C C . ARG A 1 114 ? -5.585 -6.906 10.029 1.00 96.69 114 ARG A C 1
ATOM 845 O O . ARG A 1 114 ? -6.590 -6.543 10.633 1.00 96.69 114 ARG A O 1
ATOM 852 N N . GLN A 1 115 ? -4.550 -7.473 10.647 1.00 96.06 115 GLN A N 1
ATOM 853 C CA . GLN A 1 115 ? -4.526 -7.670 12.100 1.00 96.06 115 GLN A CA 1
ATOM 854 C C . GLN A 1 115 ? -4.473 -6.336 12.852 1.00 96.06 115 GLN A C 1
ATOM 856 O O . GLN A 1 115 ? -5.171 -6.165 13.854 1.00 96.06 115 GLN A O 1
ATOM 861 N N . THR A 1 116 ? -3.690 -5.381 12.351 1.00 96.31 116 THR A N 1
ATOM 862 C CA . THR A 1 116 ? -3.603 -4.034 12.924 1.00 96.31 116 THR A CA 1
ATOM 863 C C . THR A 1 116 ? -4.931 -3.288 12.824 1.00 96.31 116 THR A C 1
ATOM 865 O O . THR A 1 116 ? -5.376 -2.711 13.812 1.00 96.31 116 THR A O 1
ATOM 868 N N . LEU A 1 117 ? -5.618 -3.350 11.683 1.00 95.75 117 LEU A N 1
ATOM 869 C CA . LEU A 1 117 ? -6.922 -2.712 11.490 1.00 95.75 117 LEU A CA 1
ATOM 870 C C . LEU A 1 117 ? -7.998 -3.280 12.419 1.00 95.75 117 LEU A C 1
ATOM 872 O O . LEU A 1 117 ? -8.815 -2.520 12.928 1.00 95.75 117 LEU A O 1
ATOM 876 N N . VAL A 1 118 ? -7.977 -4.585 12.700 1.00 95.56 118 VAL A N 1
ATOM 877 C CA . VAL A 1 118 ? -8.912 -5.197 13.662 1.00 95.56 118 VAL A CA 1
ATOM 878 C C . VAL A 1 118 ? -8.708 -4.644 15.076 1.00 95.56 118 VAL A C 1
ATOM 880 O O . VAL A 1 118 ? -9.681 -4.431 15.793 1.00 95.56 118 VAL A O 1
ATOM 883 N N . LYS A 1 119 ? -7.457 -4.403 15.483 1.00 95.44 119 LYS A N 1
ATOM 884 C CA . LYS A 1 119 ? -7.126 -3.954 16.846 1.00 95.44 119 LYS A CA 1
ATOM 885 C C . LYS A 1 119 ? -7.208 -2.438 17.020 1.00 95.44 119 LYS A C 1
ATOM 887 O O . LYS A 1 119 ? -7.652 -1.966 18.061 1.00 95.44 119 LYS A O 1
ATOM 892 N N . CYS A 1 120 ? -6.756 -1.687 16.022 1.00 94.94 120 CYS A N 1
ATOM 893 C CA . CYS A 1 120 ? -6.503 -0.249 16.125 1.00 94.94 120 CYS A CA 1
ATOM 894 C C . CYS A 1 120 ? -7.301 0.580 15.107 1.00 94.94 120 CYS A C 1
ATOM 896 O O . CYS A 1 120 ? -7.444 1.785 15.291 1.00 94.94 120 CYS A O 1
ATOM 898 N N . GLY A 1 121 ? -7.856 -0.042 14.063 1.00 91.19 121 GLY A N 1
ATOM 899 C CA . GLY A 1 121 ? -8.489 0.643 12.931 1.00 91.19 121 GLY A CA 1
ATOM 900 C C . GLY A 1 121 ? -9.568 1.674 13.292 1.00 91.19 121 GLY A C 1
ATOM 901 O O . GLY A 1 121 ? -9.523 2.758 12.716 1.00 91.19 121 GLY A O 1
ATOM 902 N N . PRO A 1 122 ? -10.493 1.416 14.244 1.00 92.00 122 PRO A N 1
ATOM 903 C CA . PRO A 1 122 ? -11.540 2.380 14.604 1.00 92.00 122 PRO A CA 1
ATOM 904 C C . PRO A 1 122 ? -11.032 3.702 15.198 1.00 92.00 122 PRO A C 1
ATOM 906 O O . PRO A 1 122 ? -11.764 4.687 15.183 1.00 92.00 122 PRO A O 1
ATOM 909 N N . GLY A 1 123 ? -9.814 3.725 15.747 1.00 92.31 123 GLY A N 1
ATOM 910 C CA . GLY A 1 123 ? -9.217 4.913 16.364 1.00 92.31 123 GLY A CA 1
ATOM 911 C C . GLY A 1 123 ? -8.145 5.594 15.516 1.00 92.31 123 GLY A C 1
ATOM 912 O O . GLY A 1 123 ? -7.623 6.618 15.942 1.00 92.31 123 GLY A O 1
ATOM 913 N N . MET A 1 124 ? -7.796 5.033 14.354 1.00 94.50 124 MET A N 1
ATOM 914 C CA . MET A 1 124 ? -6.705 5.543 13.523 1.00 94.50 124 MET A CA 1
ATOM 915 C C . MET A 1 124 ? -7.197 6.587 12.525 1.00 94.50 124 MET A C 1
ATOM 917 O O . MET A 1 124 ? -8.131 6.344 11.756 1.00 94.50 124 MET A O 1
ATOM 921 N N . ALA A 1 125 ? -6.505 7.721 12.471 1.00 95.75 125 ALA A N 1
ATOM 922 C CA . ALA A 1 125 ? -6.667 8.671 11.378 1.00 95.75 125 ALA A CA 1
ATOM 923 C C . ALA A 1 125 ? -6.143 8.077 10.053 1.00 95.75 125 ALA A C 1
ATOM 925 O O . ALA A 1 125 ? -5.261 7.217 10.047 1.00 95.75 125 ALA A O 1
ATOM 926 N N . ALA A 1 126 ? -6.631 8.574 8.910 1.00 94.38 126 ALA A N 1
ATOM 927 C CA . ALA A 1 126 ? -6.202 8.116 7.578 1.00 94.38 126 ALA A CA 1
ATOM 928 C C . ALA A 1 126 ? -4.674 8.162 7.397 1.00 94.38 126 ALA A C 1
ATOM 930 O O . ALA A 1 126 ? -4.050 7.196 6.960 1.00 94.38 126 ALA A O 1
ATOM 931 N N . GLN A 1 127 ? -4.057 9.262 7.835 1.00 95.56 127 GLN A N 1
ATOM 932 C CA . GLN A 1 127 ? -2.611 9.447 7.771 1.00 95.56 127 GLN A CA 1
ATOM 933 C C . GLN A 1 127 ? -1.856 8.416 8.625 1.00 95.56 127 GLN A C 1
ATOM 935 O O . GLN A 1 127 ? -0.834 7.881 8.196 1.00 95.56 127 GLN A O 1
ATOM 940 N N . GLU A 1 128 ? -2.351 8.113 9.829 1.00 96.69 128 GLU A N 1
ATOM 941 C CA . GLU A 1 128 ? -1.774 7.072 10.687 1.00 96.69 128 GLU A CA 1
ATOM 942 C C . GLU A 1 128 ? -1.898 5.707 10.013 1.00 96.69 128 GLU A C 1
ATOM 944 O O . GLU A 1 128 ? -0.930 4.954 9.973 1.00 96.69 128 GLU A O 1
ATOM 949 N N . CYS A 1 129 ? -3.053 5.425 9.408 1.00 96.25 129 CYS A N 1
ATOM 950 C CA . CYS A 1 129 ? -3.323 4.181 8.700 1.00 96.25 129 CYS A CA 1
ATOM 951 C C . CYS A 1 129 ? -2.318 3.939 7.565 1.00 96.25 129 CYS A C 1
ATOM 953 O O . CYS A 1 129 ? -1.683 2.882 7.501 1.00 96.25 129 CYS A O 1
ATOM 955 N N . MET A 1 130 ? -2.106 4.947 6.718 1.00 96.38 130 MET A N 1
ATOM 956 C CA . MET A 1 130 ? -1.173 4.858 5.596 1.00 96.38 130 MET A CA 1
ATOM 957 C C . MET A 1 130 ? 0.289 4.807 6.052 1.00 96.38 130 MET A C 1
ATOM 959 O O . MET A 1 130 ? 1.070 4.017 5.517 1.00 96.38 130 MET A O 1
ATOM 963 N N . ASN A 1 131 ? 0.665 5.571 7.082 1.00 96.50 131 ASN A N 1
ATOM 964 C CA . ASN A 1 131 ? 2.006 5.496 7.669 1.00 96.50 131 ASN A CA 1
ATOM 965 C C . ASN A 1 131 ? 2.293 4.110 8.262 1.00 96.50 131 ASN A C 1
ATOM 967 O O . ASN A 1 131 ? 3.367 3.548 8.032 1.00 96.50 131 ASN A O 1
ATOM 971 N N . THR A 1 132 ? 1.331 3.532 8.984 1.00 97.38 132 THR A N 1
ATOM 972 C CA . THR A 1 132 ? 1.435 2.169 9.511 1.00 97.38 132 THR A CA 1
ATOM 973 C C . THR A 1 132 ? 1.539 1.147 8.384 1.00 97.38 132 THR A C 1
ATOM 975 O O . THR A 1 132 ? 2.384 0.259 8.462 1.00 97.38 132 THR A O 1
ATOM 978 N N . ALA A 1 133 ? 0.768 1.289 7.305 1.00 96.88 133 ALA A N 1
ATOM 979 C CA . ALA A 1 133 ? 0.880 0.407 6.146 1.00 96.88 133 ALA A CA 1
ATOM 980 C C . ALA A 1 133 ? 2.301 0.412 5.548 1.00 96.88 133 ALA A C 1
ATOM 982 O O . ALA A 1 133 ? 2.867 -0.649 5.296 1.00 96.88 133 ALA A O 1
ATOM 983 N N . ILE A 1 134 ? 2.915 1.588 5.390 1.00 97.25 134 ILE A N 1
ATOM 984 C CA . ILE A 1 134 ? 4.291 1.721 4.879 1.00 97.25 134 ILE A CA 1
ATOM 985 C C . ILE A 1 134 ? 5.309 1.084 5.831 1.00 97.25 134 ILE A C 1
ATOM 987 O O . ILE A 1 134 ? 6.217 0.383 5.379 1.00 97.25 134 ILE A O 1
ATOM 991 N N . LEU A 1 135 ? 5.146 1.286 7.143 1.00 97.19 135 LEU A N 1
ATOM 992 C CA . LEU A 1 135 ? 5.982 0.639 8.156 1.00 97.19 135 LEU A CA 1
ATOM 993 C C . LEU A 1 135 ? 5.901 -0.890 8.038 1.00 97.19 135 LEU A C 1
ATOM 995 O O . LEU A 1 135 ? 6.925 -1.567 8.061 1.00 97.19 135 LEU A O 1
ATOM 999 N N . LEU A 1 136 ? 4.698 -1.438 7.863 1.00 97.19 136 LEU A N 1
ATOM 1000 C CA . LEU A 1 136 ? 4.488 -2.880 7.730 1.00 97.19 136 LEU A CA 1
ATOM 1001 C C . LEU A 1 136 ? 5.074 -3.449 6.434 1.00 97.19 136 LEU A C 1
ATOM 1003 O O . LEU A 1 136 ? 5.554 -4.580 6.445 1.00 97.19 136 LEU A O 1
ATOM 1007 N N . ILE A 1 137 ? 5.097 -2.677 5.343 1.00 96.56 137 ILE A N 1
ATOM 1008 C CA . ILE A 1 137 ? 5.809 -3.054 4.110 1.00 96.56 137 ILE A CA 1
ATOM 1009 C C . ILE A 1 137 ? 7.313 -3.144 4.368 1.00 96.56 137 ILE A C 1
ATOM 1011 O O . ILE A 1 137 ? 7.949 -4.108 3.945 1.00 96.56 137 ILE A O 1
ATOM 1015 N N . PHE A 1 138 ? 7.881 -2.185 5.101 1.00 94.88 138 PHE A N 1
ATOM 1016 C CA . PHE A 1 138 ? 9.291 -2.237 5.485 1.00 94.88 138 PHE A CA 1
ATOM 1017 C C . PHE A 1 138 ? 9.600 -3.447 6.382 1.00 94.88 138 PHE A C 1
ATOM 1019 O O . PHE A 1 138 ? 10.574 -4.153 6.135 1.00 94.88 138 PHE A O 1
ATOM 1026 N N . VAL A 1 139 ? 8.742 -3.743 7.364 1.00 95.25 139 VAL A N 1
ATOM 1027 C CA . VAL A 1 139 ? 8.883 -4.940 8.213 1.00 95.25 139 VAL A CA 1
ATOM 1028 C C . VAL A 1 139 ? 8.808 -6.220 7.376 1.00 95.25 139 VAL A C 1
ATOM 1030 O O . VAL A 1 139 ? 9.670 -7.085 7.508 1.00 95.25 139 VAL A O 1
ATOM 1033 N N . ALA A 1 140 ? 7.828 -6.336 6.475 1.00 93.94 140 ALA A N 1
ATOM 1034 C CA . ALA A 1 140 ? 7.700 -7.489 5.582 1.00 93.94 140 ALA A CA 1
ATOM 1035 C C . ALA A 1 140 ? 8.940 -7.671 4.690 1.00 93.94 140 ALA A C 1
ATOM 1037 O O . ALA A 1 140 ? 9.407 -8.792 4.486 1.00 93.94 140 ALA A O 1
ATOM 1038 N N . HIS A 1 141 ? 9.511 -6.570 4.205 1.00 92.31 141 HIS A N 1
ATOM 1039 C CA . HIS A 1 141 ? 10.761 -6.574 3.456 1.00 92.31 141 HIS A CA 1
ATOM 1040 C C . HIS A 1 141 ? 11.946 -7.085 4.296 1.00 92.31 141 HIS A C 1
ATOM 1042 O O . HIS A 1 141 ? 12.724 -7.896 3.806 1.00 92.31 141 HIS A O 1
ATOM 1048 N N . SER A 1 142 ? 12.061 -6.686 5.569 1.00 90.19 142 SER A N 1
ATOM 1049 C CA . SER A 1 142 ? 13.137 -7.162 6.456 1.00 90.19 142 SER A CA 1
ATOM 1050 C C . SER A 1 142 ? 13.038 -8.647 6.821 1.00 90.19 142 SER A C 1
ATOM 1052 O O . SER A 1 142 ? 14.059 -9.256 7.108 1.00 90.19 142 SER A O 1
ATOM 1054 N N . TYR A 1 143 ? 11.836 -9.230 6.822 1.00 85.00 143 TYR A N 1
ATOM 1055 C CA . TYR A 1 143 ? 11.627 -10.658 7.110 1.00 85.00 143 TYR A CA 1
ATOM 1056 C C . TYR A 1 143 ? 11.781 -11.575 5.888 1.00 85.00 143 TYR A C 1
ATOM 1058 O O . TYR A 1 143 ? 11.864 -12.789 6.052 1.00 85.00 143 TYR A O 1
ATOM 1066 N N . THR A 1 144 ? 11.752 -11.020 4.673 1.00 71.31 144 THR A N 1
ATOM 1067 C CA . THR A 1 144 ? 11.821 -11.790 3.416 1.00 71.31 144 THR A CA 1
ATOM 1068 C C . THR A 1 144 ? 13.229 -11.861 2.815 1.00 71.31 144 THR A C 1
ATOM 1070 O O . THR A 1 144 ? 13.417 -12.579 1.834 1.00 71.31 144 THR A O 1
ATOM 1073 N N . GLN A 1 145 ? 14.201 -11.142 3.392 1.00 59.06 145 GLN A N 1
ATOM 1074 C CA . GLN A 1 145 ? 15.633 -11.249 3.081 1.00 59.06 145 GLN A CA 1
ATOM 1075 C C . GLN A 1 145 ? 16.314 -12.294 3.966 1.00 59.06 145 GLN A C 1
ATOM 1077 O O . GLN A 1 145 ? 17.198 -12.999 3.432 1.00 59.06 145 GLN A O 1
#